Protein AF-A0A3B9RPT7-F1 (afdb_monomer)

Foldseek 3Di:
DVVCVVVVHDDDPLLDDDDPQALCSLQVSLLVVVVVVDDDQEDEEAALRSVNNNVVNCVVVVHDFNARHFYEHEDPDPCQCVDVFRHWYKHDPVVVVVVVVVVLVVCCVVVVDPDDDDDDDDIDTDDTRRDDDDDD

Structure (mmCIF, N/CA/C/O backbone):
data_AF-A0A3B9RPT7-F1
#
_entry.id   AF-A0A3B9RPT7-F1
#
loop_
_atom_site.group_PDB
_atom_site.id
_atom_site.type_symbol
_atom_site.label_atom_id
_atom_site.label_alt_id
_atom_site.label_comp_id
_atom_site.label_asym_id
_atom_site.label_entity_id
_atom_site.label_seq_id
_atom_site.pdbx_PDB_ins_code
_atom_site.Cartn_x
_atom_site.Cartn_y
_atom_site.Cartn_z
_atom_site.occupancy
_atom_site.B_iso_or_equiv
_atom_site.auth_seq_id
_atom_site.auth_comp_id
_atom_site.auth_asym_id
_atom_site.auth_atom_id
_atom_site.pdbx_PDB_model_num
ATOM 1 N N . MET A 1 1 ? -7.228 10.434 -6.016 1.00 81.88 1 MET A N 1
ATOM 2 C CA . MET A 1 1 ? -8.418 11.185 -5.557 1.00 81.88 1 MET A CA 1
ATOM 3 C C . MET A 1 1 ? -9.572 11.082 -6.552 1.00 81.88 1 MET A C 1
ATOM 5 O O . MET A 1 1 ? -10.704 10.962 -6.110 1.00 81.88 1 MET A O 1
ATOM 9 N N . ASP A 1 2 ? -9.305 10.996 -7.858 1.00 93.12 2 ASP A N 1
ATOM 10 C CA . ASP A 1 2 ? -10.318 10.867 -8.925 1.00 93.12 2 ASP A CA 1
ATOM 11 C C . ASP A 1 2 ? -11.376 9.778 -8.689 1.00 93.12 2 ASP A C 1
ATOM 13 O O . ASP A 1 2 ? -12.562 10.016 -8.891 1.00 93.12 2 ASP A O 1
ATOM 17 N N . ALA A 1 3 ? -10.972 8.593 -8.214 1.00 93.75 3 ALA A N 1
ATOM 18 C CA . ALA A 1 3 ? -11.911 7.512 -7.906 1.00 93.75 3 ALA A CA 1
ATOM 19 C C . ALA A 1 3 ? -12.901 7.889 -6.788 1.00 93.75 3 ALA A C 1
ATOM 21 O O . ALA A 1 3 ? -14.077 7.568 -6.890 1.00 93.75 3 ALA A O 1
ATOM 22 N N . MET A 1 4 ? -12.447 8.599 -5.750 1.00 93.94 4 MET A N 1
ATOM 23 C CA . MET A 1 4 ? -13.319 9.076 -4.669 1.00 93.94 4 MET A CA 1
ATOM 24 C C . MET A 1 4 ? -14.299 10.128 -5.198 1.00 93.94 4 MET A C 1
ATOM 26 O O . MET A 1 4 ? -15.494 10.014 -4.955 1.00 93.94 4 MET A O 1
ATOM 30 N N . ALA A 1 5 ? -13.808 11.084 -5.996 1.00 94.25 5 ALA A N 1
ATOM 31 C CA . ALA A 1 5 ? -14.636 12.122 -6.609 1.00 94.25 5 ALA A CA 1
ATOM 32 C C . ALA A 1 5 ? -15.715 11.537 -7.535 1.00 94.25 5 ALA A C 1
ATOM 34 O O . ALA A 1 5 ? -16.860 11.965 -7.487 1.00 94.25 5 ALA A O 1
ATOM 35 N N . LYS A 1 6 ? -15.380 10.508 -8.326 1.00 96.56 6 LYS A N 1
ATOM 36 C CA . LYS A 1 6 ? -16.336 9.800 -9.196 1.00 96.56 6 LYS A CA 1
ATOM 37 C C . LYS A 1 6 ? -17.469 9.108 -8.423 1.00 96.56 6 LYS A C 1
ATOM 39 O O . LYS A 1 6 ? -18.507 8.815 -9.007 1.00 96.56 6 LYS A O 1
ATOM 44 N N . HIS A 1 7 ? -17.251 8.810 -7.146 1.00 94.75 7 HIS A N 1
ATOM 45 C CA . HIS A 1 7 ? -18.216 8.150 -6.268 1.00 94.75 7 HIS A CA 1
ATOM 46 C C . HIS A 1 7 ? -18.774 9.087 -5.188 1.00 94.75 7 HIS A C 1
ATOM 48 O O . HIS A 1 7 ? -19.345 8.601 -4.215 1.00 94.75 7 HIS A O 1
ATOM 54 N N . ASP A 1 8 ? -18.591 10.404 -5.338 1.00 95.00 8 ASP A N 1
ATOM 55 C CA . ASP A 1 8 ? -19.063 11.425 -4.396 1.00 95.00 8 ASP A CA 1
ATOM 56 C C . ASP A 1 8 ? -18.572 11.212 -2.950 1.00 95.00 8 ASP A C 1
ATOM 58 O O . ASP A 1 8 ? -19.226 11.591 -1.976 1.00 95.00 8 ASP A O 1
ATOM 62 N N . ILE A 1 9 ? -17.386 10.611 -2.793 1.00 92.56 9 ILE A N 1
ATOM 63 C CA . ILE A 1 9 ? -16.749 10.409 -1.490 1.00 92.56 9 ILE A CA 1
ATOM 64 C C . ILE A 1 9 ? -15.830 11.606 -1.209 1.00 92.56 9 ILE A C 1
ATOM 66 O O . ILE A 1 9 ? -14.841 11.799 -1.926 1.00 92.56 9 ILE A O 1
ATOM 70 N N . PRO A 1 10 ? -16.104 12.414 -0.167 1.00 92.06 10 PRO A N 1
ATOM 71 C CA . PRO A 1 10 ? -15.275 13.566 0.155 1.00 92.06 10 PRO A CA 1
ATOM 72 C C . PRO A 1 10 ? -13.911 13.123 0.689 1.00 92.06 10 PRO A C 1
ATOM 74 O O . PRO A 1 10 ? -13.809 12.290 1.592 1.00 92.06 10 PRO A O 1
ATOM 77 N N . VAL A 1 11 ? -12.848 13.733 0.166 1.00 87.88 11 VAL A N 1
ATOM 78 C CA . VAL A 1 11 ? -11.496 13.570 0.705 1.00 87.88 11 VAL A CA 1
ATOM 79 C C . VAL A 1 11 ? -11.302 14.602 1.808 1.00 87.88 11 VAL A C 1
ATOM 81 O O . VAL A 1 11 ? -11.368 15.803 1.569 1.00 87.88 11 VAL A O 1
ATOM 84 N N . SER A 1 12 ? -11.092 14.133 3.035 1.00 90.00 12 SER A N 1
ATOM 85 C CA . SER A 1 12 ? -10.775 14.993 4.173 1.00 90.00 12 SER A CA 1
ATOM 86 C C . SER A 1 12 ? -9.268 14.999 4.397 1.00 90.00 12 SER A C 1
ATOM 88 O O . SER A 1 12 ? -8.727 13.974 4.811 1.00 90.00 12 SER A O 1
ATOM 90 N N . ASP A 1 13 ? -8.618 16.158 4.275 1.00 87.88 13 ASP A N 1
ATOM 91 C CA . ASP A 1 13 ? -7.176 16.332 4.538 1.00 87.88 13 ASP A CA 1
ATOM 92 C C . ASP A 1 13 ? -6.760 15.818 5.925 1.00 87.88 13 ASP A C 1
ATOM 94 O O . ASP A 1 13 ? -5.663 15.309 6.127 1.00 87.88 13 ASP A O 1
ATOM 98 N N . LYS A 1 14 ? -7.684 15.837 6.896 1.00 89.81 14 LYS A N 1
ATOM 99 C CA . LYS A 1 14 ? -7.454 15.292 8.245 1.00 89.81 14 LYS A CA 1
ATOM 100 C C . LYS A 1 14 ? -7.200 13.781 8.274 1.00 89.81 14 LYS A C 1
ATOM 102 O O . LYS A 1 14 ? -6.639 13.308 9.263 1.00 89.81 14 LYS A O 1
ATOM 107 N N . LEU A 1 15 ? -7.617 13.046 7.243 1.00 92.00 15 LEU A N 1
ATOM 108 C CA . LEU A 1 15 ? -7.428 11.598 7.084 1.00 92.00 15 LEU A CA 1
ATOM 109 C C . LEU A 1 15 ? -6.287 11.257 6.116 1.00 92.00 15 LEU A C 1
ATOM 111 O O . LEU A 1 15 ? -5.916 10.092 6.012 1.00 92.00 15 LEU A O 1
ATOM 115 N N . VAL A 1 16 ? -5.725 12.254 5.430 1.00 94.12 16 VAL A N 1
ATOM 116 C CA . VAL A 1 16 ? -4.570 12.076 4.551 1.00 94.12 16 VAL A CA 1
ATOM 117 C C . VAL A 1 16 ? -3.298 12.213 5.384 1.00 94.12 16 VAL A C 1
ATOM 119 O O . VAL A 1 16 ? -3.179 13.098 6.236 1.00 94.12 16 VAL A O 1
ATOM 122 N N . ARG A 1 17 ? -2.360 11.288 5.188 1.00 94.00 17 ARG A N 1
ATOM 123 C CA . ARG A 1 17 ? -1.043 11.300 5.828 1.00 94.00 17 ARG A CA 1
ATOM 124 C C . ARG A 1 17 ? 0.003 11.128 4.745 1.00 94.00 17 ARG A C 1
ATOM 126 O O . ARG A 1 17 ? 0.043 10.087 4.091 1.00 94.00 17 ARG A O 1
ATOM 133 N N . ASP A 1 18 ? 0.812 12.159 4.558 1.00 94.12 18 ASP A N 1
ATOM 134 C CA . ASP A 1 18 ? 1.966 12.080 3.677 1.00 94.12 18 ASP A CA 1
ATOM 135 C C . ASP A 1 18 ? 3.031 11.233 4.354 1.00 94.12 18 ASP A C 1
ATOM 137 O O . ASP A 1 18 ? 3.359 11.455 5.518 1.00 94.12 18 ASP A O 1
ATOM 141 N N . THR A 1 19 ? 3.543 10.248 3.618 1.00 94.69 19 THR A N 1
ATOM 142 C CA . THR A 1 19 ? 4.596 9.370 4.114 1.00 94.69 19 THR A CA 1
ATOM 143 C C . THR A 1 19 ? 5.744 9.291 3.123 1.00 94.69 19 THR A C 1
ATOM 145 O O . THR A 1 19 ? 5.544 9.353 1.909 1.00 94.69 19 THR A O 1
ATOM 148 N N . ILE A 1 20 ? 6.950 9.066 3.630 1.00 96.44 20 ILE A N 1
ATOM 149 C CA . ILE A 1 20 ? 8.147 8.757 2.839 1.00 96.44 20 ILE A CA 1
ATOM 150 C C . ILE A 1 20 ? 8.229 7.266 2.464 1.00 96.44 20 ILE A C 1
ATOM 152 O O . ILE A 1 20 ? 9.303 6.760 2.145 1.00 96.44 20 ILE A O 1
ATOM 156 N N . LEU A 1 21 ? 7.098 6.552 2.511 1.00 96.06 21 LEU A N 1
ATOM 157 C CA . LEU A 1 21 ? 6.942 5.159 2.079 1.00 96.06 21 LEU A CA 1
ATOM 158 C C . LEU A 1 21 ? 7.731 4.112 2.893 1.00 96.06 21 LEU A C 1
ATOM 160 O O . LEU A 1 21 ? 8.092 3.051 2.374 1.00 96.06 21 LEU A O 1
ATOM 164 N N . THR A 1 22 ? 7.956 4.377 4.185 1.00 98.25 22 THR A N 1
ATOM 165 C CA . THR A 1 22 ? 8.594 3.434 5.124 1.00 98.25 22 THR A CA 1
ATOM 166 C C . THR A 1 22 ? 7.599 2.854 6.132 1.00 98.25 22 THR A C 1
ATOM 168 O O . THR A 1 22 ? 6.555 3.443 6.414 1.00 98.25 22 THR A O 1
ATOM 171 N N . ALA A 1 23 ? 7.941 1.706 6.726 1.00 98.38 23 ALA A N 1
ATOM 172 C CA . ALA A 1 23 ? 7.097 1.067 7.734 1.00 98.38 23 ALA A CA 1
ATOM 173 C C . ALA A 1 23 ? 7.000 1.910 9.012 1.00 98.38 23 ALA A C 1
ATOM 175 O O . ALA A 1 23 ? 5.917 2.060 9.566 1.00 98.38 23 ALA A O 1
ATOM 176 N N . ASN A 1 24 ? 8.110 2.507 9.456 1.00 98.44 24 ASN A N 1
ATOM 177 C CA . ASN A 1 24 ? 8.118 3.355 10.648 1.00 98.44 24 ASN A CA 1
ATOM 178 C C . ASN A 1 24 ? 7.188 4.565 10.492 1.00 98.44 24 ASN A C 1
ATOM 180 O O . ASN A 1 24 ? 6.445 4.906 11.404 1.00 98.44 24 ASN A O 1
ATOM 184 N N . ASP A 1 25 ? 7.194 5.184 9.316 1.00 97.75 25 ASP A N 1
ATOM 185 C CA . ASP A 1 25 ? 6.349 6.339 9.041 1.00 97.75 25 ASP A CA 1
ATOM 186 C C . ASP A 1 25 ? 4.857 5.971 8.966 1.00 97.75 25 ASP A C 1
ATOM 188 O O . ASP A 1 25 ? 4.010 6.652 9.544 1.00 97.75 25 ASP A O 1
ATOM 192 N N . GLY A 1 26 ? 4.529 4.823 8.358 1.00 98.38 26 GLY A N 1
ATOM 193 C CA . GLY A 1 26 ? 3.173 4.267 8.403 1.00 98.38 26 GLY A CA 1
ATOM 194 C C . GLY A 1 26 ? 2.687 3.993 9.830 1.00 98.38 26 GLY A C 1
ATOM 195 O O . GLY A 1 26 ? 1.547 4.310 10.170 1.00 98.38 26 GLY A O 1
ATOM 196 N N . TYR A 1 27 ? 3.564 3.454 10.678 1.00 98.62 27 TYR A N 1
ATOM 197 C CA . TYR A 1 27 ? 3.288 3.189 12.090 1.00 98.62 27 TYR A CA 1
ATOM 198 C C . TYR A 1 27 ? 3.023 4.479 12.884 1.00 98.62 27 TYR A C 1
ATOM 200 O O . TYR A 1 27 ? 1.972 4.607 13.517 1.00 98.62 27 TYR A O 1
ATOM 208 N N . GLU A 1 28 ? 3.916 5.468 12.805 1.00 98.31 28 GLU A N 1
ATOM 209 C CA . GLU A 1 28 ? 3.763 6.738 13.530 1.00 98.31 28 GLU A CA 1
ATOM 210 C C . GLU A 1 28 ? 2.553 7.546 13.037 1.00 98.31 28 GLU A C 1
ATOM 212 O O . GLU A 1 28 ? 1.752 8.031 13.843 1.00 98.31 28 GLU A O 1
ATOM 217 N N . SER A 1 29 ? 2.351 7.622 11.718 1.00 97.12 29 SER A N 1
ATOM 218 C CA . SER A 1 29 ? 1.185 8.283 11.116 1.00 97.12 29 SER A CA 1
ATOM 219 C C . SER A 1 29 ? -0.131 7.658 11.581 1.00 97.12 29 SER A C 1
ATOM 221 O O . SER A 1 29 ? -1.098 8.368 11.889 1.00 97.12 29 SER A O 1
ATOM 223 N N . MET A 1 30 ? -0.173 6.326 11.674 1.00 97.94 30 MET A N 1
ATOM 224 C CA . MET A 1 30 ? -1.356 5.617 12.144 1.00 97.94 30 MET A CA 1
ATOM 225 C C . MET A 1 30 ? -1.597 5.850 13.636 1.00 97.94 30 MET A C 1
ATOM 227 O O . MET A 1 30 ? -2.733 6.122 14.022 1.00 97.94 30 MET A O 1
ATOM 231 N N . LYS A 1 31 ? -0.554 5.833 14.477 1.00 97.75 31 LYS A N 1
ATOM 232 C CA . LYS A 1 31 ? -0.685 6.157 15.909 1.00 97.75 31 LYS A CA 1
ATOM 233 C C . LYS A 1 31 ? -1.293 7.533 16.134 1.00 97.75 31 LYS A C 1
ATOM 235 O O . LYS A 1 31 ? -2.236 7.670 16.915 1.00 97.75 31 LYS A O 1
ATOM 240 N N . GLN A 1 32 ? -0.816 8.538 15.405 1.00 95.50 32 GLN A N 1
ATOM 241 C CA . GLN A 1 32 ? -1.382 9.885 15.465 1.00 95.50 32 GLN A CA 1
ATOM 242 C C . GLN A 1 32 ? -2.858 9.900 15.049 1.00 95.50 32 GLN A C 1
ATOM 244 O O . GLN A 1 32 ? -3.674 10.568 15.684 1.00 95.50 32 GLN A O 1
ATOM 249 N N . LEU A 1 33 ? -3.232 9.145 14.010 1.00 95.62 33 LEU A N 1
ATOM 250 C CA . LEU A 1 33 ? -4.625 9.043 13.574 1.00 95.62 33 LEU A CA 1
ATOM 251 C C . LEU A 1 33 ? -5.513 8.354 14.623 1.00 95.62 33 LEU A C 1
ATOM 253 O O . LEU A 1 33 ? -6.611 8.846 14.891 1.00 95.62 33 LEU A O 1
ATOM 257 N N . ILE A 1 34 ? -5.041 7.281 15.266 1.00 96.25 34 ILE A N 1
ATOM 258 C CA . ILE A 1 34 ? -5.767 6.579 16.341 1.00 96.25 34 ILE A CA 1
ATOM 259 C C . ILE A 1 34 ? -6.102 7.543 17.488 1.00 96.25 34 ILE A C 1
ATOM 261 O O . ILE A 1 34 ? -7.236 7.558 17.971 1.00 96.25 34 ILE A O 1
ATOM 265 N N . MET A 1 35 ? -5.166 8.422 17.865 1.00 94.38 35 MET A N 1
ATOM 266 C CA . MET A 1 35 ? -5.375 9.416 18.929 1.00 94.38 35 MET A CA 1
ATOM 267 C C . MET A 1 35 ? -6.520 10.398 18.640 1.00 94.38 35 MET A C 1
ATOM 269 O O . MET A 1 35 ? -7.129 10.921 19.572 1.00 94.38 35 MET A O 1
ATOM 273 N N . THR A 1 36 ? -6.869 10.622 17.369 1.00 92.12 36 THR A N 1
ATOM 274 C CA . THR A 1 36 ? -8.002 11.490 16.999 1.00 92.12 36 THR A CA 1
ATOM 275 C C . THR A 1 36 ? -9.370 10.868 17.295 1.00 92.12 36 THR A C 1
ATOM 277 O O . THR A 1 36 ? -10.386 11.558 17.186 1.00 92.12 36 THR A O 1
ATOM 280 N N . LYS A 1 37 ? -9.417 9.569 17.636 1.00 87.94 37 LYS A N 1
ATOM 281 C CA . LYS A 1 37 ? -10.640 8.772 17.849 1.00 87.94 37 LYS A CA 1
ATOM 282 C C . LYS A 1 37 ? -11.604 8.769 16.651 1.00 87.94 37 LYS A C 1
ATOM 284 O O . LYS A 1 37 ? -12.776 8.430 16.795 1.00 87.94 37 LYS A O 1
ATOM 289 N N . LYS A 1 38 ? -11.121 9.133 15.459 1.00 87.69 38 LYS A N 1
ATOM 290 C CA . LYS A 1 38 ? -11.877 9.151 14.199 1.00 87.69 38 LYS A CA 1
ATOM 291 C C . LYS A 1 38 ? -11.239 8.196 13.199 1.00 87.69 38 LYS A C 1
ATOM 293 O O . LYS A 1 38 ? -10.617 8.609 12.226 1.00 87.69 38 LYS A O 1
ATOM 298 N N . LEU A 1 39 ? -11.388 6.903 13.466 1.00 91.88 39 LEU A N 1
ATOM 299 C CA . LEU A 1 39 ? -10.850 5.855 12.607 1.00 91.88 39 LEU A CA 1
ATOM 300 C C . LEU A 1 39 ? -11.704 5.707 11.334 1.00 91.88 39 LEU A C 1
ATOM 302 O O . LEU A 1 39 ? -12.916 5.499 11.465 1.00 91.88 39 LEU A O 1
ATOM 306 N N . PRO A 1 40 ? -11.125 5.769 10.122 1.00 94.50 40 PRO A N 1
ATOM 307 C CA . PRO A 1 40 ? -11.863 5.488 8.895 1.00 94.50 40 PRO A CA 1
ATOM 308 C C . PRO A 1 40 ? -12.244 4.001 8.810 1.00 94.50 40 PRO A C 1
ATOM 310 O O . PRO A 1 40 ? -11.622 3.141 9.436 1.00 94.50 40 PRO A O 1
ATOM 313 N N . THR A 1 41 ? -13.271 3.681 8.022 1.00 96.06 41 THR A N 1
ATOM 314 C CA . THR A 1 41 ? -13.658 2.285 7.753 1.00 96.06 41 THR A CA 1
ATOM 315 C C . THR A 1 41 ? -12.651 1.565 6.860 1.00 96.06 41 THR A C 1
ATOM 317 O O . THR A 1 41 ? -12.562 0.344 6.914 1.00 96.06 41 THR A O 1
ATOM 320 N N . ALA A 1 42 ? -11.866 2.290 6.063 1.00 96.44 42 ALA A N 1
ATOM 321 C CA . ALA A 1 42 ? -10.807 1.718 5.247 1.00 96.44 42 ALA A CA 1
ATOM 322 C C . ALA A 1 42 ? -9.610 2.667 5.127 1.00 96.44 42 ALA A C 1
ATOM 324 O O . ALA A 1 42 ? -9.764 3.889 5.166 1.00 96.44 42 ALA A O 1
ATOM 325 N N . ILE A 1 43 ? -8.426 2.086 4.949 1.00 97.56 43 ILE A N 1
ATOM 326 C CA . ILE A 1 43 ? -7.153 2.774 4.763 1.00 97.56 43 ILE A CA 1
ATOM 327 C C . ILE A 1 43 ? -6.513 2.249 3.475 1.00 97.56 43 ILE A C 1
ATOM 329 O O . ILE A 1 43 ? -6.370 1.041 3.279 1.00 97.56 43 ILE A O 1
ATOM 333 N N . PHE A 1 44 ? -6.117 3.171 2.601 1.00 97.75 44 PHE A N 1
ATOM 334 C CA . PHE A 1 44 ? -5.302 2.877 1.428 1.00 97.75 44 PHE A CA 1
ATOM 335 C C . PHE A 1 44 ? -3.867 3.329 1.697 1.00 97.75 44 PHE A C 1
ATOM 337 O O . PHE A 1 44 ? -3.627 4.511 1.950 1.00 97.75 44 PHE A O 1
ATOM 344 N N . CYS A 1 45 ? -2.925 2.392 1.668 1.00 98.25 45 CYS A N 1
ATOM 345 C CA . CYS A 1 45 ? -1.513 2.656 1.917 1.00 98.25 45 CYS A CA 1
ATOM 346 C C . CYS A 1 45 ? -0.761 2.838 0.595 1.00 98.25 45 CYS A C 1
ATOM 348 O O . CYS A 1 45 ? -0.983 2.093 -0.356 1.00 98.25 45 CYS A O 1
ATOM 350 N N . GLY A 1 46 ? 0.169 3.800 0.554 1.00 96.88 46 GLY A N 1
ATOM 351 C CA . GLY A 1 46 ? 0.960 4.095 -0.649 1.00 96.88 46 GLY A CA 1
ATOM 352 C C . GLY A 1 46 ? 1.861 2.944 -1.109 1.00 96.88 46 GLY A C 1
ATOM 353 O O . GLY A 1 46 ? 2.194 2.879 -2.287 1.00 96.88 46 GLY A O 1
ATOM 354 N N . ASN A 1 47 ? 2.227 2.037 -0.198 1.00 97.94 47 ASN A N 1
ATOM 355 C CA . ASN A 1 47 ? 2.812 0.736 -0.501 1.00 97.94 47 ASN A CA 1
ATOM 356 C C . ASN A 1 47 ? 2.558 -0.286 0.622 1.00 97.94 47 ASN A C 1
ATOM 358 O O . ASN A 1 47 ? 2.060 0.046 1.703 1.00 97.94 47 ASN A O 1
ATOM 362 N N . ASP A 1 48 ? 2.931 -1.538 0.367 1.00 98.50 48 ASP A N 1
ATOM 363 C CA . ASP A 1 48 ? 2.835 -2.640 1.323 1.00 98.50 48 ASP A CA 1
ATOM 364 C C . ASP A 1 48 ? 3.712 -2.407 2.560 1.00 98.50 48 ASP A C 1
ATOM 366 O O . ASP A 1 48 ? 3.336 -2.788 3.666 1.00 98.50 48 ASP A O 1
ATOM 370 N N . THR A 1 49 ? 4.855 -1.734 2.408 1.00 98.25 49 THR A N 1
ATOM 371 C 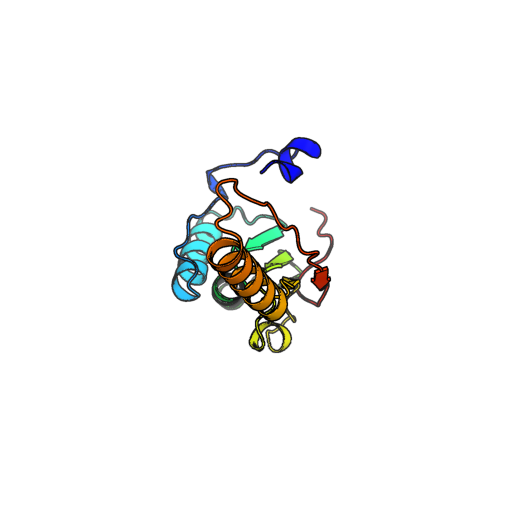CA . THR A 1 49 ? 5.759 -1.425 3.524 1.00 98.25 49 THR A CA 1
ATOM 372 C C . THR A 1 49 ? 5.127 -0.467 4.532 1.00 98.25 49 THR A C 1
ATOM 374 O O . THR A 1 49 ? 5.204 -0.704 5.737 1.00 98.25 49 THR A O 1
ATOM 377 N N . VAL A 1 50 ? 4.442 0.574 4.062 1.00 98.69 50 VAL A N 1
ATOM 378 C CA . VAL A 1 50 ? 3.627 1.466 4.898 1.00 98.69 50 VAL A CA 1
ATOM 379 C C . VAL A 1 50 ? 2.480 0.687 5.531 1.00 98.69 50 VAL A C 1
ATOM 381 O O . VAL A 1 50 ? 2.244 0.834 6.729 1.00 98.69 50 VAL A O 1
ATOM 384 N N . ALA A 1 51 ? 1.808 -0.182 4.766 1.00 98.62 51 ALA A N 1
ATOM 385 C CA . ALA A 1 51 ? 0.724 -1.013 5.287 1.00 98.62 51 ALA A CA 1
ATOM 386 C C . ALA A 1 51 ? 1.180 -1.901 6.456 1.00 98.62 51 ALA A C 1
ATOM 388 O O . ALA A 1 51 ? 0.455 -2.009 7.442 1.00 98.62 51 ALA A O 1
ATOM 389 N N . MET A 1 52 ? 2.395 -2.464 6.409 1.00 98.50 52 MET A N 1
ATOM 390 C CA . MET A 1 52 ? 2.971 -3.212 7.538 1.00 98.50 52 MET A CA 1
ATOM 391 C C . MET A 1 52 ? 3.048 -2.365 8.815 1.00 98.50 52 MET A C 1
ATOM 393 O O . MET A 1 52 ? 2.648 -2.822 9.886 1.00 98.50 52 MET A O 1
ATOM 397 N N . GLY A 1 53 ? 3.525 -1.123 8.704 1.00 98.50 53 GLY A N 1
ATOM 398 C CA . GLY A 1 53 ? 3.590 -0.185 9.826 1.00 98.50 53 GLY A CA 1
ATOM 399 C C . GLY A 1 53 ? 2.216 0.185 10.378 1.00 98.50 53 GLY A C 1
ATOM 400 O O . GLY A 1 53 ? 1.993 0.144 11.588 1.00 98.50 53 GLY A O 1
ATOM 401 N N . VAL A 1 54 ? 1.273 0.482 9.483 1.00 98.62 54 VAL A N 1
ATOM 402 C CA . VAL A 1 54 ? -0.126 0.776 9.830 1.00 98.62 54 VAL A CA 1
ATOM 403 C C . VAL A 1 54 ? -0.755 -0.398 10.582 1.00 98.62 54 VAL A C 1
ATOM 405 O O . VAL A 1 54 ? -1.331 -0.206 11.651 1.00 98.62 54 VAL A O 1
ATOM 408 N N . MET A 1 55 ? -0.609 -1.621 10.064 1.00 98.62 55 MET A N 1
ATOM 409 C CA . MET A 1 55 ? -1.128 -2.837 10.697 1.00 98.62 55 MET A CA 1
ATOM 410 C C . MET A 1 55 ? -0.532 -3.054 12.085 1.00 98.62 55 MET A C 1
ATOM 412 O O . MET A 1 55 ? -1.262 -3.400 13.009 1.00 98.62 55 MET A O 1
ATOM 416 N N . LYS A 1 56 ? 0.768 -2.789 12.254 1.00 98.62 56 LYS A N 1
ATOM 417 C CA . LYS A 1 56 ? 1.436 -2.886 13.553 1.00 98.62 56 LYS A CA 1
ATOM 418 C C . LYS A 1 56 ? 0.864 -1.899 14.578 1.00 98.62 56 LYS A C 1
ATOM 420 O O . LYS A 1 56 ? 0.613 -2.291 15.712 1.00 98.62 56 LYS A O 1
ATOM 425 N N . ALA A 1 57 ? 0.627 -0.647 14.185 1.00 98.50 57 ALA A N 1
ATOM 426 C CA . ALA A 1 57 ? 0.042 0.365 15.069 1.00 98.50 57 ALA A CA 1
ATOM 427 C C . ALA A 1 57 ? -1.400 0.025 15.480 1.00 98.50 57 ALA A C 1
ATOM 429 O O . ALA A 1 57 ? -1.793 0.266 16.619 1.00 98.50 57 ALA A O 1
ATOM 430 N N . LEU A 1 58 ? -2.189 -0.527 14.554 1.00 98.44 58 LEU A N 1
ATOM 431 C CA . LEU A 1 58 ? -3.562 -0.957 14.823 1.00 98.44 58 LEU A CA 1
ATOM 432 C C . LEU A 1 58 ? -3.606 -2.150 15.781 1.00 98.44 58 LEU A C 1
ATOM 434 O O . LEU A 1 58 ? -4.372 -2.117 16.740 1.00 98.44 58 LEU A O 1
ATOM 438 N N . ASP A 1 59 ? -2.753 -3.150 15.553 1.00 98.31 59 ASP A N 1
ATOM 439 C CA . ASP A 1 59 ? -2.620 -4.331 16.413 1.00 98.31 59 ASP A CA 1
ATOM 440 C C . ASP A 1 59 ? -2.273 -3.938 17.858 1.00 98.31 59 ASP A C 1
ATOM 442 O O . ASP A 1 59 ? -2.955 -4.345 18.796 1.00 98.31 59 ASP A O 1
ATOM 446 N N . GLU A 1 60 ? -1.296 -3.044 18.048 1.00 98.44 60 GLU A N 1
ATOM 447 C CA . GLU A 1 60 ? -0.925 -2.538 19.380 1.00 98.44 60 GLU A CA 1
ATOM 448 C C . GLU A 1 60 ? -2.030 -1.720 20.060 1.00 98.44 60 GLU A C 1
ATOM 450 O O . GLU A 1 60 ? -2.103 -1.673 21.288 1.00 98.44 60 GLU A O 1
ATOM 455 N N . ALA A 1 61 ? -2.904 -1.090 19.277 1.00 97.94 61 ALA A N 1
ATOM 456 C CA . ALA A 1 61 ? -4.071 -0.376 19.781 1.00 97.94 61 ALA A CA 1
ATOM 457 C C . ALA A 1 61 ? -5.294 -1.287 20.004 1.00 97.94 61 ALA A C 1
ATOM 459 O O . ALA A 1 61 ? -6.351 -0.789 20.396 1.00 97.94 61 ALA A O 1
ATOM 460 N N . GLY A 1 62 ? -5.180 -2.595 19.744 1.00 97.75 62 GLY A N 1
ATOM 461 C CA . GLY A 1 62 ? -6.287 -3.547 19.842 1.00 97.75 62 GLY A CA 1
ATOM 462 C C . GLY A 1 62 ? -7.368 -3.355 18.773 1.00 97.75 62 GLY A C 1
ATOM 463 O O . GLY A 1 62 ? -8.501 -3.790 18.968 1.00 97.75 62 GLY A O 1
ATOM 464 N N . ILE A 1 63 ? -7.041 -2.688 17.663 1.00 97.81 63 ILE A N 1
ATOM 465 C CA . ILE A 1 63 ? -7.956 -2.432 16.549 1.00 97.81 63 ILE A CA 1
ATOM 466 C C . ILE A 1 63 ? -7.792 -3.550 15.523 1.00 97.81 63 ILE A C 1
ATOM 468 O O . ILE A 1 63 ? -6.729 -3.733 14.929 1.00 97.81 63 ILE A O 1
ATOM 472 N N . SER A 1 64 ? -8.865 -4.295 15.290 1.00 97.31 64 SER A N 1
ATOM 473 C CA . SER A 1 64 ? -8.838 -5.493 14.463 1.00 97.31 64 SER A CA 1
ATOM 474 C C . SER A 1 64 ? -8.930 -5.160 12.975 1.00 97.31 64 SER A C 1
ATOM 476 O O . SER A 1 64 ? -9.827 -4.447 12.524 1.00 97.31 64 SER A O 1
ATOM 478 N N . VAL A 1 65 ? -8.042 -5.757 12.182 1.00 98.12 65 VAL A N 1
ATOM 479 C CA . VAL A 1 65 ? -8.092 -5.732 10.715 1.00 98.12 65 VAL A CA 1
ATOM 480 C C . VAL A 1 65 ? -8.492 -7.129 10.226 1.00 98.12 65 VAL A C 1
ATOM 482 O O . VAL A 1 65 ? -7.842 -8.100 10.613 1.00 98.12 65 VAL A O 1
ATOM 485 N N . PRO A 1 66 ? -9.511 -7.277 9.359 1.00 97.75 66 PRO A N 1
ATOM 486 C CA . PRO A 1 66 ? -10.324 -6.236 8.731 1.00 97.75 66 PRO A CA 1
ATOM 487 C C . PRO A 1 66 ? -11.607 -5.890 9.516 1.00 97.75 66 PRO A C 1
ATOM 489 O O . PRO A 1 66 ? -12.596 -5.465 8.915 1.00 97.75 66 PRO A O 1
ATOM 492 N N . GLN A 1 67 ? -11.685 -6.192 10.818 1.00 96.56 67 GLN A N 1
ATOM 493 C CA . GLN A 1 67 ? -12.962 -6.131 11.529 1.00 96.56 67 GLN A CA 1
ATOM 494 C C . GLN A 1 67 ? -13.458 -4.709 11.784 1.00 96.56 67 GLN A C 1
ATOM 496 O O . GLN A 1 67 ? -14.618 -4.426 11.478 1.00 96.56 67 GLN A O 1
ATOM 501 N N . ASP A 1 68 ? -12.573 -3.851 12.283 1.00 96.44 68 ASP A N 1
ATOM 502 C CA . ASP A 1 68 ? -12.853 -2.469 12.683 1.00 96.44 68 ASP A CA 1
ATOM 503 C C . ASP A 1 68 ? -12.459 -1.459 11.596 1.00 96.44 68 ASP A C 1
ATOM 505 O O . ASP A 1 68 ? -13.065 -0.387 11.466 1.00 96.44 68 ASP A O 1
ATOM 509 N N . THR A 1 69 ? -11.437 -1.807 10.809 1.00 97.75 69 THR A N 1
ATOM 510 C CA . THR A 1 69 ? -10.976 -1.058 9.638 1.00 97.75 69 THR A CA 1
ATOM 511 C C . THR A 1 69 ? -10.358 -2.003 8.607 1.00 97.75 69 THR A C 1
ATOM 513 O O . THR A 1 69 ? -9.734 -3.001 8.964 1.00 97.75 69 THR A O 1
ATOM 516 N N . SER A 1 70 ? -10.549 -1.709 7.323 1.00 98.50 70 SER A N 1
ATOM 517 C CA . SER A 1 70 ? -9.957 -2.461 6.210 1.00 98.50 70 SER A CA 1
ATOM 518 C C . SER A 1 70 ? -8.685 -1.801 5.694 1.00 98.50 70 SER A C 1
ATOM 520 O O . SER A 1 70 ? -8.553 -0.582 5.738 1.00 98.50 70 SER A O 1
ATOM 522 N N . ILE A 1 71 ? -7.762 -2.594 5.153 1.00 98.50 71 ILE A N 1
ATOM 523 C CA . ILE A 1 71 ? -6.491 -2.108 4.608 1.00 98.50 71 ILE A CA 1
ATOM 524 C C . ILE A 1 71 ? -6.264 -2.668 3.212 1.00 98.50 71 ILE A C 1
ATOM 526 O O . ILE A 1 71 ? -6.390 -3.876 2.986 1.00 98.50 71 ILE A O 1
ATOM 530 N N . VAL A 1 72 ? -5.866 -1.779 2.303 1.00 98.69 72 VAL A N 1
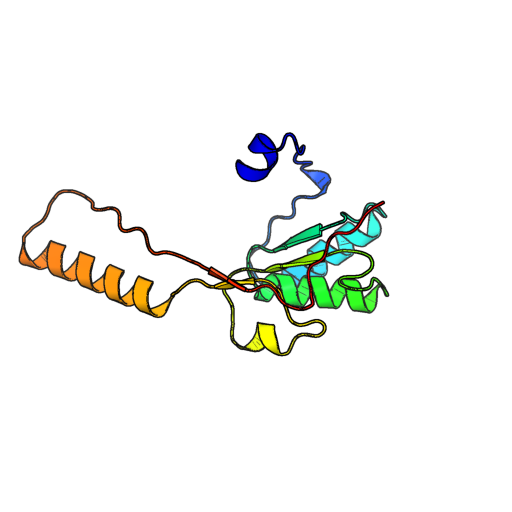ATOM 531 C CA . VAL A 1 72 ? -5.331 -2.120 0.984 1.00 98.69 72 VAL A CA 1
ATOM 532 C C . VAL A 1 72 ? -3.941 -1.505 0.835 1.00 98.69 72 VAL A C 1
ATOM 534 O O . VAL A 1 72 ? -3.763 -0.310 1.068 1.00 98.69 72 VAL A O 1
ATOM 537 N N . GLY A 1 73 ? -2.969 -2.334 0.463 1.00 98.31 73 GLY A N 1
ATOM 538 C CA . GLY A 1 73 ? -1.609 -1.932 0.116 1.00 98.31 73 GLY A CA 1
ATOM 539 C C . GLY A 1 73 ? -1.387 -1.781 -1.390 1.00 98.31 73 GLY A C 1
ATOM 540 O O . GLY A 1 73 ? -2.321 -1.795 -2.198 1.00 98.31 73 GLY A O 1
ATOM 541 N N . PHE A 1 74 ? -0.119 -1.659 -1.760 1.00 98.25 74 PHE A N 1
ATOM 542 C CA . PHE A 1 74 ? 0.342 -1.446 -3.126 1.00 98.25 74 PHE A CA 1
ATOM 543 C C . PHE A 1 74 ? 1.774 -1.993 -3.258 1.00 98.25 74 PHE A C 1
ATOM 545 O O . PHE A 1 74 ? 2.573 -1.773 -2.357 1.00 98.25 74 PHE A O 1
ATOM 552 N N . ASP A 1 75 ? 2.087 -2.696 -4.349 1.00 97.06 75 ASP A N 1
ATOM 553 C CA . ASP A 1 75 ? 3.381 -3.302 -4.746 1.00 97.06 75 ASP A CA 1
ATOM 554 C C . ASP A 1 75 ? 3.396 -4.829 -4.760 1.00 97.06 75 ASP A C 1
ATOM 556 O O . ASP A 1 75 ? 4.209 -5.388 -5.506 1.00 97.06 75 ASP A O 1
ATOM 560 N N . ASN A 1 76 ? 2.564 -5.497 -3.955 1.00 97.62 76 ASN A N 1
ATOM 561 C CA . ASN A 1 76 ? 2.614 -6.945 -3.748 1.00 97.62 76 ASN A CA 1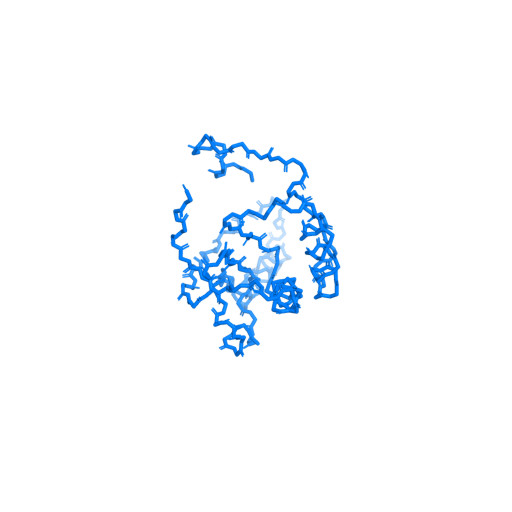
ATOM 562 C C . ASN A 1 76 ? 4.040 -7.445 -3.447 1.00 97.62 76 ASN A C 1
ATOM 564 O O . ASN A 1 76 ? 4.638 -8.208 -4.210 1.00 97.62 76 ASN A O 1
ATOM 568 N N . ILE A 1 77 ? 4.639 -6.961 -2.359 1.00 97.06 77 ILE A N 1
ATOM 569 C CA . ILE A 1 77 ? 5.949 -7.458 -1.908 1.00 97.06 77 ILE A CA 1
ATOM 570 C C . ILE A 1 77 ? 5.811 -8.866 -1.319 1.00 97.06 77 ILE A C 1
ATOM 572 O O . ILE A 1 77 ? 4.757 -9.220 -0.787 1.00 97.06 77 ILE A O 1
ATOM 576 N N . ASP A 1 78 ? 6.888 -9.650 -1.341 1.00 96.19 78 ASP A N 1
ATOM 577 C CA . ASP A 1 78 ? 6.869 -11.048 -0.883 1.00 96.19 78 ASP A CA 1
ATOM 578 C C . ASP A 1 78 ? 6.410 -11.197 0.573 1.00 96.19 78 ASP A C 1
ATOM 580 O O . ASP A 1 78 ? 5.759 -12.175 0.929 1.00 96.19 78 ASP A O 1
ATOM 584 N N . THR A 1 79 ? 6.691 -10.213 1.430 1.00 96.44 79 THR A N 1
ATOM 585 C CA . THR A 1 79 ? 6.277 -10.249 2.838 1.00 96.44 79 THR A CA 1
ATOM 586 C C . THR A 1 79 ? 4.771 -10.046 3.035 1.00 96.44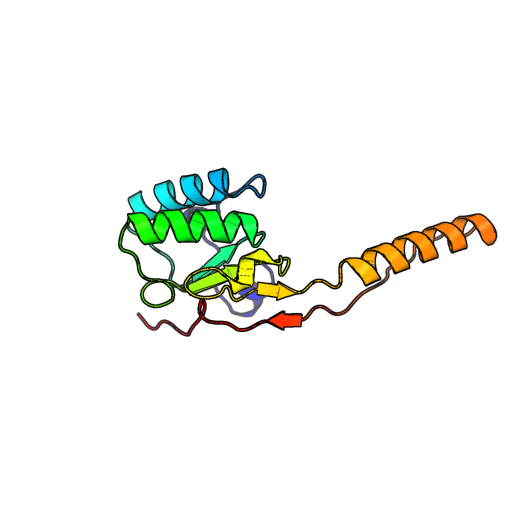 79 THR A C 1
ATOM 588 O O . THR A 1 79 ? 4.239 -10.457 4.065 1.00 96.44 79 THR A O 1
ATOM 591 N N . SER A 1 80 ? 4.054 -9.481 2.053 1.00 96.88 80 SER A N 1
ATOM 592 C CA . SER A 1 80 ? 2.630 -9.118 2.165 1.00 96.88 80 SER A CA 1
ATOM 593 C C . SER A 1 80 ? 1.701 -10.319 2.411 1.00 96.88 80 SER A C 1
ATOM 595 O O . SER A 1 80 ? 0.664 -10.179 3.067 1.00 96.88 80 SER A O 1
ATOM 597 N N . VAL A 1 81 ? 2.074 -11.513 1.932 1.00 97.25 81 VAL A N 1
ATOM 598 C CA . VAL A 1 81 ? 1.313 -12.762 2.142 1.00 97.25 81 VAL A CA 1
ATOM 599 C C . VAL A 1 81 ? 1.515 -13.373 3.527 1.00 97.25 81 VAL A C 1
ATOM 601 O O . VAL A 1 81 ? 0.724 -14.223 3.922 1.00 97.25 81 VAL A O 1
ATOM 604 N N . TYR A 1 82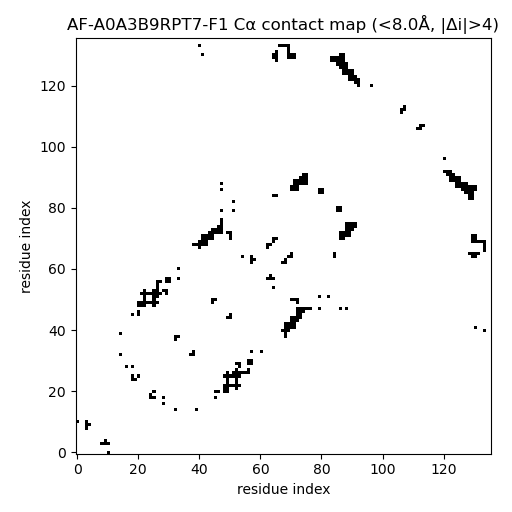 ? 2.541 -12.946 4.266 1.00 97.50 82 TYR A N 1
ATOM 605 C CA . TYR A 1 82 ? 2.857 -13.459 5.604 1.00 97.50 82 TYR A CA 1
ATOM 606 C C . TYR A 1 82 ? 2.359 -12.543 6.726 1.00 97.50 82 TYR A C 1
ATOM 608 O O . TYR A 1 82 ? 2.501 -12.869 7.904 1.00 97.50 82 TYR A O 1
ATOM 616 N N . LEU A 1 83 ? 1.763 -11.402 6.375 1.00 97.19 83 LEU A N 1
ATOM 617 C CA . LEU A 1 83 ? 1.095 -10.530 7.334 1.00 97.19 83 LEU A CA 1
ATOM 618 C C . LEU A 1 83 ? -0.164 -11.200 7.889 1.00 97.19 83 LEU A C 1
ATOM 620 O O . LEU A 1 83 ? -0.755 -12.086 7.265 1.00 97.19 83 LEU A O 1
ATOM 624 N N . LYS A 1 84 ? -0.581 -10.761 9.078 1.00 96.75 84 LYS A N 1
ATOM 625 C CA . LYS A 1 84 ? -1.779 -11.257 9.753 1.00 96.75 84 LYS A CA 1
ATOM 626 C C . LYS A 1 84 ? -2.737 -10.091 10.030 1.00 96.75 84 LYS A C 1
ATOM 628 O O . LYS A 1 84 ? -2.413 -9.263 10.876 1.00 96.75 84 LYS A O 1
ATOM 633 N N . PRO A 1 85 ? -3.901 -10.023 9.354 1.00 97.88 85 PRO A N 1
ATOM 634 C CA . PRO A 1 85 ? -4.322 -10.851 8.211 1.00 97.88 85 PRO A CA 1
ATOM 635 C C . PRO A 1 85 ? -3.440 -10.660 6.963 1.00 97.88 85 PRO A C 1
ATOM 637 O O . PRO A 1 85 ? -2.686 -9.697 6.865 1.00 97.88 85 PRO A O 1
ATOM 640 N N . THR A 1 86 ? -3.566 -11.550 5.975 1.00 98.50 86 THR A N 1
ATOM 641 C CA . THR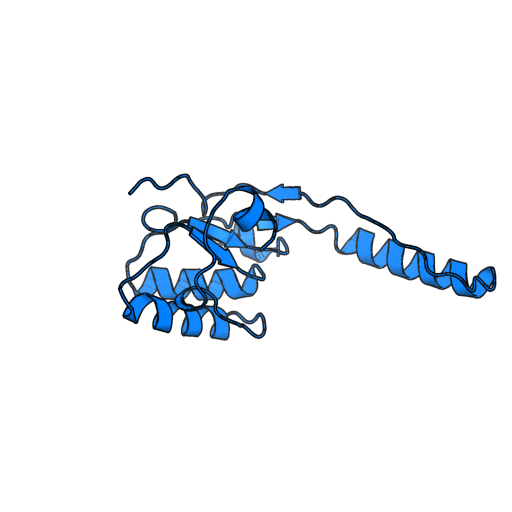 A 1 86 ? -2.838 -11.419 4.703 1.00 98.50 86 THR A CA 1
ATOM 642 C C . THR A 1 86 ? -3.269 -10.156 3.954 1.00 98.50 86 THR A C 1
ATOM 644 O O . THR A 1 86 ? -4.464 -9.864 3.845 1.00 98.50 86 THR A O 1
ATOM 647 N N . LEU A 1 87 ? -2.309 -9.390 3.432 1.00 98.75 87 LEU A N 1
ATOM 648 C CA . LEU A 1 87 ? -2.578 -8.051 2.906 1.00 98.75 87 LEU A CA 1
ATOM 649 C C . LEU A 1 87 ? -3.171 -8.091 1.493 1.00 98.75 87 LEU A C 1
ATOM 651 O O . LEU A 1 87 ? -2.558 -8.617 0.564 1.00 98.7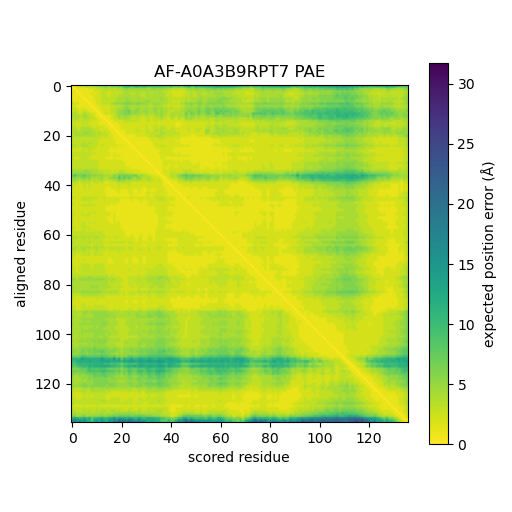5 87 LEU A O 1
ATOM 655 N N . THR A 1 88 ? -4.352 -7.498 1.336 1.00 98.81 88 THR A N 1
ATOM 656 C CA . THR A 1 88 ? -4.935 -7.129 0.042 1.00 98.81 88 THR A CA 1
ATOM 657 C C . THR A 1 88 ? -4.096 -6.016 -0.568 1.00 98.81 88 THR A C 1
ATOM 659 O O . THR A 1 88 ? -3.851 -5.012 0.095 1.00 98.81 88 THR A O 1
ATOM 662 N N . THR A 1 89 ? -3.652 -6.171 -1.812 1.00 98.69 89 THR A N 1
ATOM 663 C CA . THR A 1 89 ? -2.674 -5.255 -2.422 1.00 98.69 89 THR A CA 1
ATOM 664 C C . THR A 1 89 ? -2.808 -5.197 -3.941 1.00 98.69 89 THR A C 1
ATOM 666 O O . THR A 1 89 ? -3.408 -6.081 -4.556 1.00 98.69 89 THR A O 1
ATOM 669 N N . ILE A 1 90 ? -2.264 -4.145 -4.549 1.00 98.38 90 ILE A N 1
ATOM 670 C CA . ILE A 1 90 ? -2.139 -4.012 -6.002 1.00 98.38 90 ILE A CA 1
ATOM 671 C C . ILE A 1 90 ? -0.802 -4.608 -6.446 1.00 98.38 90 ILE A C 1
ATOM 673 O O . ILE A 1 90 ? 0.262 -4.125 -6.064 1.00 98.38 90 ILE A O 1
ATOM 677 N N . ASP A 1 91 ? -0.864 -5.634 -7.289 1.00 97.75 91 ASP A N 1
ATOM 678 C CA . ASP A 1 91 ? 0.297 -6.240 -7.929 1.00 97.75 91 ASP A CA 1
ATOM 679 C C . ASP A 1 91 ? 0.702 -5.455 -9.174 1.00 97.75 91 ASP A C 1
ATOM 681 O O . ASP A 1 91 ? -0.057 -5.335 -10.145 1.00 97.75 91 ASP A O 1
ATOM 685 N N . ILE A 1 92 ? 1.925 -4.927 -9.131 1.00 95.00 92 ILE A N 1
ATOM 686 C CA . ILE A 1 92 ? 2.564 -4.286 -10.273 1.00 95.00 92 ILE A CA 1
ATOM 687 C C . ILE A 1 92 ? 3.551 -5.276 -10.884 1.00 95.00 92 ILE A C 1
ATOM 689 O O . ILE A 1 92 ? 4.457 -5.736 -10.182 1.00 95.00 92 ILE A O 1
ATOM 693 N N . PRO A 1 93 ? 3.486 -5.532 -12.204 1.00 94.75 93 PRO A N 1
ATOM 694 C CA . PRO A 1 93 ? 4.442 -6.391 -12.896 1.00 94.75 93 PRO A CA 1
ATOM 695 C C . PRO A 1 93 ? 5.806 -5.690 -13.057 1.00 94.75 93 PRO A C 1
ATOM 697 O O . PRO A 1 93 ? 6.230 -5.330 -14.157 1.00 94.75 93 PRO A O 1
ATOM 700 N N . LYS A 1 94 ? 6.523 -5.507 -11.940 1.00 93.75 94 LYS A N 1
ATOM 701 C CA . LYS A 1 94 ? 7.790 -4.759 -11.819 1.00 93.75 94 LYS A CA 1
ATOM 702 C C . LYS A 1 94 ? 8.858 -5.251 -12.802 1.00 93.75 94 LYS A C 1
ATOM 704 O O . LYS A 1 94 ? 9.561 -4.448 -13.413 1.00 93.75 94 LYS A O 1
ATOM 709 N N . LYS A 1 95 ? 8.940 -6.570 -13.014 1.00 94.00 95 LYS A N 1
ATOM 710 C CA . LYS A 1 95 ? 9.872 -7.185 -13.973 1.00 94.00 95 LYS A CA 1
ATOM 711 C C . LYS A 1 95 ? 9.574 -6.767 -15.414 1.00 94.00 95 LYS A C 1
ATOM 713 O O . LYS A 1 95 ? 10.489 -6.411 -16.152 1.00 94.00 95 LYS A O 1
ATOM 718 N N . GLU A 1 96 ? 8.304 -6.795 -15.804 1.00 94.75 96 GLU A N 1
ATOM 719 C CA . GLU A 1 96 ? 7.877 -6.414 -17.151 1.00 94.75 96 GLU A CA 1
ATOM 720 C C . GLU A 1 96 ? 8.029 -4.907 -17.373 1.00 94.75 96 GLU A C 1
ATOM 722 O O . GLU A 1 96 ? 8.501 -4.487 -18.429 1.00 94.75 96 GLU A O 1
ATOM 727 N N . LEU A 1 97 ? 7.739 -4.100 -16.347 1.00 95.50 97 LEU A N 1
ATOM 728 C CA . LEU A 1 97 ? 7.990 -2.660 -16.352 1.00 95.50 97 LEU A CA 1
ATOM 729 C C . LEU A 1 97 ? 9.464 -2.339 -16.619 1.00 95.50 97 LEU A C 1
ATOM 731 O O . LEU A 1 97 ? 9.762 -1.567 -17.530 1.00 95.50 97 LEU A O 1
ATOM 735 N N . GLY A 1 98 ? 10.386 -2.973 -15.889 1.00 96.31 98 GLY A N 1
ATOM 736 C CA . GLY A 1 98 ? 11.824 -2.802 -16.111 1.00 96.31 98 GLY A CA 1
ATOM 737 C C . GLY A 1 98 ? 12.264 -3.258 -17.506 1.00 96.31 98 GLY A C 1
ATOM 738 O O . GLY A 1 98 ? 12.982 -2.537 -18.202 1.00 96.31 98 GLY A O 1
ATOM 739 N N . ARG A 1 99 ? 11.778 -4.421 -17.959 1.00 96.94 99 ARG A N 1
ATOM 740 C CA . ARG A 1 99 ? 12.077 -4.961 -19.296 1.00 96.94 99 ARG A CA 1
ATOM 741 C C . ARG A 1 99 ? 11.637 -4.008 -20.407 1.00 96.94 99 ARG A C 1
ATOM 743 O O . ARG A 1 99 ? 12.401 -3.754 -21.339 1.00 96.94 99 ARG A O 1
ATOM 750 N N . LEU A 1 100 ? 10.419 -3.476 -20.315 1.00 96.31 100 LEU A N 1
ATOM 751 C CA . LEU A 1 100 ? 9.882 -2.537 -21.295 1.00 96.31 100 LEU A CA 1
ATOM 752 C C . LEU A 1 100 ? 10.603 -1.192 -21.236 1.00 96.31 100 LEU A C 1
ATOM 754 O O . LEU A 1 100 ? 10.929 -0.662 -22.293 1.00 96.31 100 LEU A O 1
ATOM 758 N N . ALA A 1 101 ? 10.939 -0.677 -20.051 1.00 96.31 101 ALA A N 1
ATOM 759 C CA . ALA A 1 101 ? 11.710 0.560 -19.920 1.00 96.31 101 ALA A CA 1
ATOM 760 C C . ALA A 1 101 ? 13.064 0.473 -20.649 1.00 96.31 101 ALA A C 1
ATOM 762 O O . ALA A 1 101 ? 13.389 1.344 -21.459 1.00 96.31 101 ALA A O 1
ATOM 763 N N . VAL A 1 102 ? 13.813 -0.616 -20.439 1.00 97.19 102 VAL A N 1
ATOM 764 C CA . VAL A 1 102 ? 15.088 -0.856 -21.138 1.00 97.19 102 VAL A CA 1
ATOM 765 C C . VAL A 1 102 ? 14.868 -1.017 -22.641 1.00 97.19 102 VAL A C 1
ATOM 767 O O . VAL A 1 102 ? 15.592 -0.417 -23.433 1.00 97.19 102 VAL A O 1
ATOM 770 N N . LYS A 1 103 ? 13.838 -1.764 -23.060 1.00 95.38 103 LYS A N 1
ATOM 771 C CA . LYS A 1 103 ? 13.500 -1.921 -24.483 1.00 95.38 103 LYS A CA 1
ATOM 772 C C . LYS A 1 103 ? 13.223 -0.571 -25.155 1.00 95.38 103 LYS A C 1
ATOM 774 O O . LYS A 1 103 ? 13.740 -0.317 -26.237 1.00 95.38 103 LYS A O 1
ATOM 779 N N . VAL A 1 104 ? 12.442 0.296 -24.510 1.00 95.50 104 VAL A N 1
ATOM 780 C CA . VAL A 1 104 ? 12.112 1.642 -25.005 1.00 95.50 104 VAL A CA 1
ATOM 781 C C . VAL A 1 104 ? 13.355 2.529 -25.108 1.00 95.50 104 VAL A C 1
ATOM 783 O O . VAL A 1 104 ? 13.467 3.316 -26.050 1.00 95.50 104 VAL A O 1
ATOM 786 N N . LEU A 1 105 ? 14.293 2.404 -24.167 1.00 95.75 105 LEU A N 1
ATOM 787 C CA . LEU A 1 105 ? 15.566 3.123 -24.203 1.00 95.75 105 LEU A CA 1
ATOM 788 C C . LEU A 1 105 ? 16.452 2.657 -25.367 1.00 95.75 105 LEU A C 1
ATOM 790 O O . LEU A 1 105 ? 16.952 3.490 -26.120 1.00 95.75 105 LEU A O 1
ATOM 794 N N . LEU A 1 106 ? 16.622 1.344 -25.538 1.00 96.19 106 LEU A N 1
ATOM 795 C CA . LEU A 1 106 ? 17.439 0.776 -26.618 1.00 96.19 106 LEU A CA 1
ATOM 796 C C . LEU A 1 106 ? 16.874 1.111 -28.005 1.00 96.19 106 LEU A C 1
ATOM 798 O O . LEU A 1 106 ? 17.625 1.475 -28.910 1.00 96.19 106 LEU A O 1
ATOM 802 N N . ASP A 1 107 ? 15.551 1.054 -28.158 1.00 94.81 107 ASP A N 1
ATOM 803 C CA . ASP A 1 107 ? 14.853 1.512 -29.363 1.00 94.81 107 ASP A CA 1
ATOM 804 C C . ASP A 1 107 ? 15.172 2.985 -29.661 1.00 94.81 107 ASP A C 1
ATOM 806 O O . ASP A 1 107 ? 15.592 3.324 -30.764 1.00 94.81 107 ASP A O 1
ATOM 810 N N . ARG A 1 108 ? 15.107 3.855 -28.642 1.00 95.38 108 ARG A N 1
ATOM 811 C CA . ARG A 1 108 ? 15.415 5.282 -28.802 1.00 95.38 108 ARG A CA 1
ATOM 812 C C . ARG A 1 108 ? 16.837 5.530 -29.304 1.00 95.38 108 ARG A C 1
ATOM 814 O O . ARG A 1 108 ? 17.026 6.382 -30.170 1.00 95.38 108 ARG A O 1
ATOM 821 N N . LEU A 1 109 ? 17.810 4.813 -28.744 1.00 95.62 109 LEU A N 1
ATOM 822 C CA . LEU A 1 109 ? 19.223 4.946 -29.100 1.00 95.62 109 LEU A CA 1
ATOM 823 C C . LEU A 1 109 ? 19.503 4.432 -30.516 1.00 95.62 109 LEU A C 1
ATOM 825 O O . LEU A 1 109 ? 20.223 5.081 -31.268 1.00 95.62 109 LEU A O 1
ATOM 829 N N . SER A 1 110 ? 18.921 3.290 -30.884 1.00 96.25 110 SER A N 1
ATOM 830 C CA . SER A 1 110 ? 19.170 2.649 -32.182 1.00 96.25 110 SER A CA 1
ATOM 831 C C . SER A 1 110 ? 18.463 3.337 -33.350 1.00 96.25 110 SER A C 1
ATOM 833 O O . SER A 1 110 ? 19.034 3.427 -34.434 1.00 96.25 110 SER A O 1
ATOM 835 N N . SER A 1 111 ? 17.251 3.859 -33.146 1.00 93.50 111 SER A N 1
ATOM 836 C CA . SER A 1 111 ? 16.462 4.498 -34.206 1.00 93.50 111 SER A CA 1
ATOM 837 C C . SER A 1 111 ? 16.563 6.030 -34.214 1.00 93.50 111 SER A C 1
ATOM 839 O O . SER A 1 111 ? 15.844 6.682 -34.972 1.00 93.50 111 SER A O 1
ATOM 841 N N . ASN A 1 112 ? 17.371 6.620 -33.323 1.00 90.81 112 ASN A N 1
ATOM 842 C CA . ASN A 1 112 ? 17.447 8.066 -33.071 1.00 90.81 112 ASN A CA 1
ATOM 843 C C . ASN A 1 112 ? 16.061 8.723 -32.857 1.00 90.81 112 ASN A C 1
ATOM 845 O O . ASN A 1 112 ? 15.779 9.825 -33.342 1.00 90.81 112 ASN A O 1
ATOM 849 N N . ARG A 1 113 ? 15.152 8.022 -32.159 1.00 93.25 113 ARG A N 1
ATOM 850 C CA . ARG A 1 113 ? 13.766 8.474 -31.952 1.00 93.25 113 ARG A CA 1
ATOM 851 C C . ARG A 1 113 ? 13.722 9.744 -31.093 1.00 93.25 113 ARG A C 1
ATOM 853 O O . ARG A 1 113 ? 14.139 9.745 -29.934 1.00 93.25 113 ARG A O 1
ATOM 860 N N . GLN A 1 114 ? 13.140 10.811 -31.643 1.00 93.94 114 GLN A N 1
ATOM 861 C CA . GLN A 1 114 ? 13.045 12.121 -30.979 1.00 93.94 114 GLN A CA 1
ATOM 862 C C . GLN A 1 114 ? 11.759 12.310 -30.156 1.00 93.94 114 GLN A C 1
ATOM 864 O O . GLN A 1 114 ? 11.748 13.088 -29.206 1.00 93.94 114 GLN A O 1
ATOM 869 N N . TYR A 1 115 ? 10.681 11.590 -30.479 1.00 92.19 115 TYR A N 1
ATOM 870 C CA . TYR A 1 115 ? 9.397 11.702 -29.779 1.00 92.19 115 TYR A CA 1
ATOM 871 C C . TYR A 1 115 ? 9.298 10.744 -28.588 1.00 92.19 115 TYR A C 1
ATOM 873 O O . TYR A 1 115 ? 9.864 9.652 -28.610 1.00 92.19 115 TYR A O 1
ATOM 881 N N . SER A 1 116 ? 8.550 11.122 -27.551 1.00 91.69 116 SER A N 1
ATOM 882 C CA . SER A 1 116 ? 8.268 10.265 -26.391 1.00 91.69 116 SER A CA 1
ATOM 883 C C . SER A 1 116 ? 7.210 9.211 -26.714 1.00 91.69 116 SER A C 1
ATOM 885 O O . SER A 1 116 ? 6.290 9.466 -27.486 1.00 91.69 116 SER A O 1
ATOM 887 N N . ILE A 1 117 ? 7.309 8.042 -26.080 1.00 93.25 117 ILE A N 1
ATOM 888 C CA . ILE A 1 117 ? 6.267 7.011 -26.138 1.00 93.25 117 ILE A CA 1
ATOM 889 C C . ILE A 1 117 ? 5.741 6.720 -24.740 1.00 93.25 117 ILE A C 1
ATOM 891 O O . ILE A 1 117 ? 6.499 6.713 -23.770 1.00 93.25 117 ILE A O 1
ATOM 895 N N . ARG A 1 118 ? 4.434 6.477 -24.650 1.00 93.88 118 ARG A N 1
ATOM 896 C CA . ARG A 1 118 ? 3.761 6.053 -23.425 1.00 93.88 118 ARG A CA 1
ATOM 897 C C . ARG A 1 118 ? 3.453 4.569 -23.536 1.00 93.88 118 ARG A C 1
ATOM 899 O O . ARG A 1 118 ? 2.772 4.149 -24.466 1.00 93.88 118 ARG A O 1
ATOM 906 N N . VAL A 1 119 ? 3.942 3.797 -22.576 1.00 93.06 119 VAL A N 1
ATOM 907 C CA . VAL A 1 119 ? 3.643 2.371 -22.450 1.00 93.06 119 VAL A CA 1
ATOM 908 C C . VAL A 1 119 ? 2.775 2.187 -21.213 1.00 93.06 119 VAL A C 1
ATOM 910 O O . VAL A 1 119 ? 3.106 2.696 -20.143 1.00 93.06 119 VAL A O 1
ATOM 913 N N . THR A 1 120 ? 1.660 1.479 -21.362 1.00 94.25 120 THR A N 1
ATOM 914 C CA . THR A 1 120 ? 0.762 1.130 -20.258 1.00 94.25 120 THR A CA 1
ATOM 915 C C . THR A 1 120 ? 0.830 -0.368 -20.036 1.00 94.25 120 THR A C 1
ATOM 917 O O . THR A 1 120 ? 0.713 -1.139 -20.985 1.00 94.25 120 THR A O 1
ATOM 920 N N . ILE A 1 121 ? 1.023 -0.769 -18.783 1.00 93.62 121 ILE A N 1
ATOM 921 C CA . ILE A 1 121 ? 1.109 -2.171 -18.384 1.00 93.62 121 ILE A CA 1
ATOM 922 C C . ILE A 1 121 ? -0.059 -2.449 -17.435 1.00 93.62 121 ILE A C 1
ATOM 924 O O . ILE A 1 121 ? -0.283 -1.644 -16.526 1.00 93.62 121 ILE A O 1
ATOM 928 N N . PRO A 1 122 ? -0.823 -3.534 -17.644 1.00 94.19 122 PRO A N 1
ATOM 929 C CA . PRO A 1 122 ? -1.900 -3.892 -16.735 1.00 94.19 122 PRO A CA 1
ATOM 930 C C . PRO A 1 122 ? -1.344 -4.249 -15.352 1.00 94.19 122 PRO A C 1
ATOM 932 O O . PRO A 1 122 ? -0.292 -4.873 -15.232 1.00 94.19 122 PRO A O 1
ATOM 935 N N . PHE A 1 123 ? -2.079 -3.866 -14.315 1.00 95.81 123 PHE A N 1
ATOM 936 C CA . PHE A 1 123 ? -1.867 -4.280 -12.930 1.00 95.81 123 PHE A CA 1
ATOM 937 C C . PHE A 1 123 ? -3.047 -5.147 -12.483 1.00 95.81 123 PHE A C 1
ATOM 939 O O . PHE A 1 123 ? -4.097 -5.148 -13.132 1.00 95.81 123 PHE A O 1
ATOM 946 N N . SER A 1 124 ? -2.891 -5.861 -11.371 1.00 97.56 124 SER A N 1
ATOM 947 C CA . SER A 1 124 ? -3.959 -6.697 -10.807 1.00 97.56 124 SER A CA 1
ATOM 948 C C . SER A 1 124 ? -4.218 -6.350 -9.347 1.00 97.56 124 SER A C 1
ATOM 950 O O . SER A 1 124 ? -3.289 -6.079 -8.596 1.00 97.56 124 SER A O 1
ATOM 952 N N . LEU A 1 125 ? -5.481 -6.380 -8.922 1.00 98.12 125 LEU A N 1
ATOM 953 C CA . LEU A 1 125 ? -5.833 -6.333 -7.504 1.00 98.12 125 LEU A CA 1
ATOM 954 C C . LEU A 1 125 ? -5.806 -7.755 -6.936 1.00 98.12 125 LEU A C 1
ATOM 956 O O . LEU A 1 125 ? -6.542 -8.622 -7.404 1.00 98.12 125 LEU A O 1
ATOM 960 N N . LEU A 1 126 ? -4.999 -7.982 -5.905 1.00 98.31 126 LEU A N 1
ATOM 961 C CA . LEU A 1 126 ? -4.941 -9.244 -5.175 1.00 98.31 126 LEU A CA 1
ATOM 962 C C . LEU A 1 126 ? -5.755 -9.121 -3.888 1.00 98.31 126 LEU A C 1
ATOM 964 O O . LEU A 1 126 ? -5.272 -8.592 -2.888 1.00 98.31 126 LEU A O 1
ATOM 968 N N . VAL A 1 127 ? -6.996 -9.606 -3.917 1.00 98.31 127 VAL A N 1
ATOM 969 C CA . VAL A 1 127 ? -7.886 -9.623 -2.747 1.00 98.31 127 VAL A CA 1
ATOM 970 C C . VAL A 1 127 ? -7.449 -10.718 -1.774 1.00 98.31 127 VAL A C 1
ATOM 972 O O . VAL A 1 127 ? -7.329 -11.881 -2.158 1.00 98.31 127 VAL A O 1
ATOM 975 N N . ARG A 1 128 ? -7.196 -10.340 -0.515 1.00 98.06 128 ARG A N 1
ATOM 976 C CA . ARG A 1 128 ? -6.752 -11.234 0.568 1.00 98.06 128 ARG A CA 1
ATOM 977 C C . ARG A 1 128 ? -7.513 -10.944 1.872 1.00 98.06 128 ARG A C 1
ATOM 979 O O . ARG A 1 128 ? -8.642 -10.468 1.835 1.00 98.06 128 ARG A O 1
ATOM 986 N N . GLY A 1 129 ? -6.929 -11.251 3.032 1.00 98.19 129 GLY A N 1
ATOM 987 C CA . GLY A 1 129 ? -7.608 -11.193 4.330 1.00 98.19 129 GLY A CA 1
ATOM 988 C C . GLY A 1 129 ? -7.783 -9.800 4.947 1.00 98.19 129 GLY A C 1
ATOM 989 O O . GLY A 1 129 ? -8.571 -9.664 5.876 1.00 98.19 129 GLY A O 1
ATOM 990 N N . SER A 1 130 ? -7.068 -8.771 4.489 1.00 98.56 130 SER A N 1
ATOM 991 C CA . SER A 1 130 ? -7.057 -7.450 5.146 1.00 98.56 130 SER A CA 1
ATOM 992 C C . SER A 1 130 ? -8.175 -6.488 4.733 1.00 98.56 130 SER A C 1
ATOM 994 O O . SER A 1 130 ? -8.230 -5.383 5.269 1.00 98.56 130 SER A O 1
ATOM 996 N N . CYS A 1 131 ? -9.050 -6.851 3.792 1.00 98.25 131 CYS A N 1
ATOM 997 C CA . CYS A 1 131 ? -10.072 -5.942 3.272 1.00 98.25 131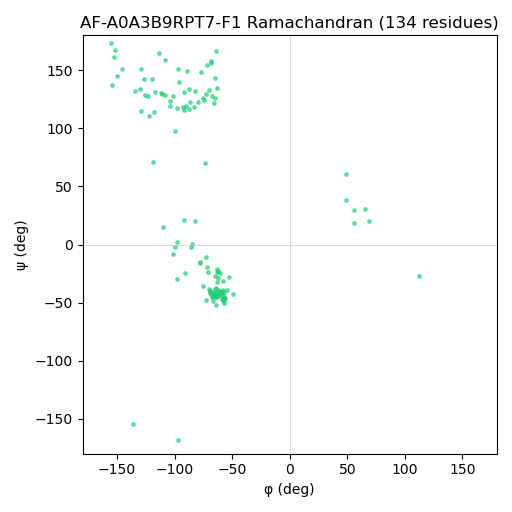 CYS A CA 1
ATOM 998 C C . CYS A 1 131 ? -11.438 -6.622 3.185 1.00 98.25 131 CYS A C 1
ATOM 1000 O O . CYS A 1 131 ? -11.561 -7.727 2.658 1.00 98.25 131 CYS A O 1
ATOM 1002 N N . ARG A 1 132 ? -12.471 -5.944 3.690 1.00 97.12 132 ARG A N 1
ATOM 1003 C CA . ARG A 1 132 ? -13.875 -6.342 3.554 1.00 97.12 132 ARG A CA 1
ATOM 1004 C C . ARG A 1 132 ? -14.792 -5.121 3.589 1.00 97.12 132 ARG A C 1
ATOM 1006 O O . ARG A 1 132 ? -14.396 -4.041 4.017 1.00 97.12 132 ARG A O 1
ATOM 1013 N N . ALA A 1 133 ? -16.051 -5.310 3.212 1.00 95.19 133 ALA A N 1
ATOM 1014 C CA . ALA A 1 133 ? -17.072 -4.302 3.464 1.00 95.19 133 ALA A CA 1
ATOM 1015 C C . ALA A 1 133 ? -17.290 -4.133 4.980 1.00 95.19 133 ALA A C 1
ATOM 1017 O O . ALA A 1 133 ? -17.547 -5.108 5.686 1.00 95.19 133 ALA A O 1
ATOM 1018 N N . ILE A 1 134 ? -17.188 -2.896 5.469 1.00 92.94 134 ILE A N 1
ATOM 1019 C CA . ILE A 1 134 ? -17.510 -2.521 6.849 1.00 92.94 134 ILE A CA 1
ATOM 1020 C C . ILE A 1 134 ? -18.663 -1.528 6.794 1.00 92.94 134 ILE A C 1
ATOM 1022 O O . ILE A 1 134 ? -18.512 -0.416 6.290 1.00 92.94 134 ILE A O 1
ATOM 1026 N N . THR A 1 135 ? -19.810 -1.936 7.318 1.00 82.44 135 THR A N 1
ATOM 1027 C CA . THR A 1 135 ? -20.971 -1.072 7.549 1.00 82.44 135 THR A CA 1
ATOM 1028 C C . THR A 1 135 ? -20.904 -0.492 8.959 1.00 82.44 135 THR A C 1
ATOM 1030 O O . THR A 1 135 ? -20.682 -1.235 9.916 1.00 82.44 135 THR A O 1
ATOM 1033 N N . ARG A 1 136 ? -21.083 0.826 9.072 1.00 68.75 136 ARG A N 1
ATOM 1034 C CA . ARG A 1 136 ? -21.270 1.560 10.329 1.00 68.75 136 ARG A CA 1
ATOM 1035 C C . ARG A 1 136 ? -22.616 2.261 10.312 1.00 68.75 136 ARG A C 1
ATOM 1037 O O . ARG A 1 136 ? -23.036 2.642 9.197 1.00 68.75 136 ARG A O 1
#

pLDDT: mean 95.61, std 3.83, range [68.75, 98.81]

Radius of gyration: 18.19 Å; Cα contacts (8 Å, |Δi|>4): 200; chains: 1; bounding box: 40×30×54 Å

Mean predicted aligned error: 3.55 Å

Sequence (136 aa):
MDAMAKHDIPVSDKLVRDTILTANDGYESMKQLIMTKKLPTAIFCGNDTVAMGVMKALDEAGISVPQDTSIVGFDNIDTSVYLKPTLTTIDIPKKELGRLAVKVLLDRLSSNRQYSIRVTIPFSLLVRGSCRAITR

Solvent-accessible surface area (backbone atoms only — not comparable to full-atom values): 7842 Å² total; per-residue (Å²): 109,65,75,38,56,77,67,74,44,83,86,53,71,90,78,59,75,91,68,92,67,36,32,69,48,25,20,54,55,38,47,60,45,56,73,67,73,66,75,59,57,59,48,82,33,94,22,39,50,16,35,53,15,30,53,52,37,30,53,77,68,72,46,48,59,34,75,67,29,15,38,36,27,25,55,58,51,84,67,36,71,74,40,89,46,25,49,12,22,33,35,54,57,59,68,59,53,52,52,48,53,52,51,55,51,52,49,32,68,73,69,66,55,85,74,88,82,89,83,87,77,85,67,46,79,44,86,46,53,12,49,59,94,68,89,130

Secondary structure (DSSP, 8-state):
-HHHHHTTPPPPGGG-----S-HHHHHHHHHHHHHTT---SEEE-SSHHHHHHHHHHHHHTT--TTTTSEEEEES--GGGGGSSSPPEEEEP-HHHHHHHHHHHHHHHHHTT--S--------EEE--TT------

Nearest PDB structures (foldseek):
  1jhz-assembly1_B  TM=8.559E-01  e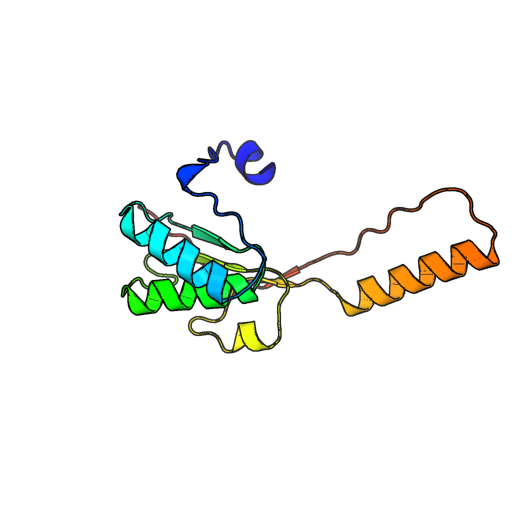=1.470E-12  Escherichia coli
  2pua-assembly1_A  TM=9.233E-01  e=2.452E-11  Escherichia coli
  1dbq-assembly1_B  TM=8.598E-01  e=4.190E-11  Escherichia coli
  3k4h-assembly1_A  TM=9.545E-01  e=4.088E-10  Bacillus cytotoxicus NVH 391-98
  5ysz-assembly1_A-2  TM=9.414E-01  e=1.785E-09  Thermobifida fusca YX